Protein AF-A0A822G6Z0-F1 (afdb_monomer_lite)

pLDDT: mean 96.37, std 2.6, range [80.0, 98.38]

Sequence (63 aa):
MVSKGVEAVLTLIKSNWPDVVDIISISGNYCIDKKPSALNWIDGRGKSVVAEATISHEVLEQI

Organism: NCBI:txid392032

Radius of gyration: 21.76 Å; chains: 1; bounding box: 39×18×64 Å

InterPro domains:
  IPR002202 Hydroxymethylglutaryl-CoA reductase, class I/II [PF00368] (1-63)
  IPR002202 Hydroxymethylglutaryl-CoA reductase, class I/II [PS50065] (1-63)
  IPR002202 Hydroxymethylglutaryl-CoA reductase, class I/II [PTHR10572] (1-63)
  IPR009023 Hydroxymethylglutaryl-CoA reductase, class I/II, NAD/NADP-binding domain superfamily [G3DSA:3.30.70.420] (1-46)
  IPR009023 Hydroxymethylglutaryl-CoA reductase, class I/II, NAD/NADP-binding domain superfamily [SSF55035] (1-46)

Structure (mmCIF, N/CA/C/O backbone):
data_AF-A0A822G6Z0-F1
#
_entry.id   AF-A0A822G6Z0-F1
#
loop_
_atom_site.group_PDB
_atom_site.id
_atom_site.type_symbol
_atom_site.label_atom_id
_atom_site.label_alt_id
_atom_site.label_comp_id
_atom_site.label_asym_id
_atom_site.label_entity_id
_atom_site.label_seq_id
_atom_site.pdbx_PDB_ins_code
_atom_site.Cartn_x
_atom_site.Cartn_y
_atom_site.Cartn_z
_atom_site.occupancy
_atom_site.B_iso_or_equiv
_atom_site.auth_seq_id
_atom_site.auth_comp_id
_atom_site.auth_asym_id
_atom_site.auth_atom_id
_atom_site.pdbx_PDB_model_num
ATOM 1 N N . MET A 1 1 ? 12.126 -2.361 -0.458 1.00 89.94 1 MET A N 1
ATOM 2 C CA . MET A 1 1 ? 11.467 -3.539 -1.067 1.00 89.94 1 MET A CA 1
ATOM 3 C C . MET A 1 1 ? 10.618 -3.113 -2.263 1.00 89.94 1 MET A C 1
ATOM 5 O O . MET A 1 1 ? 11.083 -3.307 -3.374 1.00 89.94 1 MET A O 1
ATOM 9 N N . VAL A 1 2 ? 9.468 -2.449 -2.066 1.00 96.31 2 VAL A N 1
ATOM 10 C CA . VAL A 1 2 ? 8.567 -2.046 -3.170 1.00 96.31 2 VAL A CA 1
ATOM 11 C C . VAL A 1 2 ? 9.229 -1.072 -4.152 1.00 96.31 2 VAL A C 1
ATOM 13 O O . VAL A 1 2 ? 9.258 -1.360 -5.341 1.00 96.31 2 VAL A O 1
ATOM 16 N N . SER A 1 3 ? 9.857 0.012 -3.679 1.00 97.12 3 SER A N 1
ATOM 17 C CA . SER A 1 3 ? 10.503 0.992 -4.574 1.00 97.12 3 SER A CA 1
ATOM 18 C C . SER A 1 3 ? 11.612 0.386 -5.441 1.00 97.12 3 SER A C 1
ATOM 20 O O . SER A 1 3 ? 11.719 0.730 -6.608 1.00 97.12 3 SER A O 1
ATOM 22 N N . LYS A 1 4 ? 12.378 -0.572 -4.899 1.00 97.81 4 LYS A N 1
ATOM 23 C CA . LYS A 1 4 ? 13.421 -1.299 -5.644 1.00 97.81 4 LYS A CA 1
ATOM 24 C C . LYS A 1 4 ? 12.823 -2.183 -6.746 1.00 97.81 4 LYS A C 1
ATOM 26 O O . LYS A 1 4 ? 13.384 -2.282 -7.828 1.00 97.81 4 LYS A O 1
ATOM 31 N N . GLY A 1 5 ? 11.681 -2.821 -6.475 1.00 98.00 5 GLY A N 1
ATOM 32 C CA . GLY A 1 5 ? 10.944 -3.577 -7.490 1.00 98.00 5 GLY A CA 1
ATOM 33 C C . GLY A 1 5 ? 10.401 -2.671 -8.596 1.00 98.00 5 GLY A C 1
ATOM 34 O O . GLY A 1 5 ? 10.565 -2.979 -9.772 1.00 98.00 5 GLY A O 1
ATOM 35 N N . VAL A 1 6 ? 9.825 -1.522 -8.226 1.00 97.69 6 VAL A N 1
ATOM 36 C CA . VAL A 1 6 ? 9.331 -0.523 -9.187 1.00 97.69 6 VAL A CA 1
ATOM 37 C C . VAL A 1 6 ? 10.467 0.015 -10.057 1.00 97.69 6 VAL A C 1
ATOM 39 O O . VAL A 1 6 ? 10.305 0.089 -11.266 1.00 97.69 6 VAL A O 1
ATOM 42 N N . GLU A 1 7 ? 11.632 0.320 -9.486 1.00 97.62 7 GLU A N 1
ATOM 43 C CA . GLU A 1 7 ? 12.809 0.778 -10.239 1.00 97.62 7 GLU A CA 1
ATOM 44 C C . GLU A 1 7 ? 13.269 -0.239 -11.298 1.00 97.62 7 GLU A C 1
ATOM 46 O O . GLU A 1 7 ? 13.521 0.129 -12.448 1.00 97.62 7 GLU A O 1
ATOM 51 N N . ALA A 1 8 ? 13.297 -1.531 -10.954 1.00 97.38 8 ALA A N 1
ATOM 52 C CA . ALA A 1 8 ? 13.618 -2.591 -11.909 1.00 97.38 8 ALA A CA 1
ATOM 53 C C . ALA A 1 8 ? 12.586 -2.676 -13.052 1.00 97.38 8 ALA A C 1
ATOM 55 O O . ALA A 1 8 ? 12.960 -2.800 -14.218 1.00 97.38 8 ALA A O 1
ATOM 56 N N . VAL A 1 9 ? 11.291 -2.555 -12.736 1.00 97.38 9 VAL A N 1
ATOM 57 C CA . VAL A 1 9 ? 10.213 -2.561 -13.741 1.00 97.38 9 VAL A CA 1
ATOM 58 C C . VAL A 1 9 ? 10.275 -1.324 -14.635 1.00 97.38 9 VAL A C 1
ATOM 60 O O . VAL A 1 9 ? 10.159 -1.444 -15.851 1.00 97.38 9 VAL A O 1
ATOM 63 N N . LEU A 1 10 ? 10.500 -0.139 -14.067 1.00 97.00 10 LEU A N 1
ATOM 64 C CA . LEU A 1 10 ? 10.632 1.100 -14.834 1.00 97.00 10 LEU A CA 1
ATOM 65 C C . LEU A 1 10 ? 11.831 1.045 -15.788 1.00 97.00 10 LEU A C 1
ATOM 67 O O . LEU A 1 10 ? 11.717 1.496 -16.925 1.00 97.00 10 LEU A O 1
ATOM 71 N N . THR A 1 11 ? 12.940 0.430 -15.365 1.00 95.94 11 THR A N 1
ATOM 72 C CA . THR A 1 11 ? 14.108 0.190 -16.228 1.00 95.94 11 THR A CA 1
ATOM 73 C C . THR A 1 11 ? 13.740 -0.678 -17.435 1.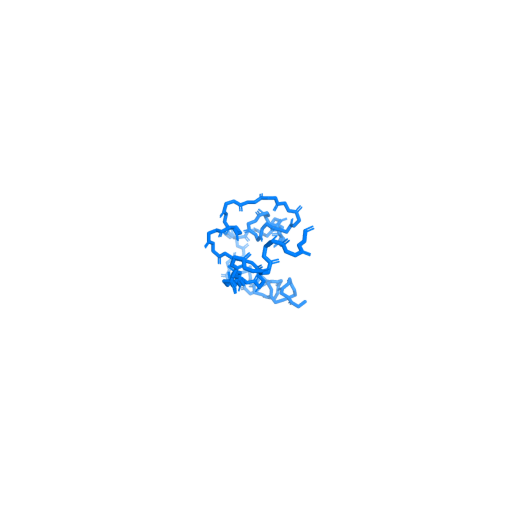00 95.94 11 THR A C 1
ATOM 75 O O . THR A 1 11 ? 14.080 -0.328 -18.563 1.00 95.94 11 THR A O 1
ATOM 78 N N . LEU A 1 12 ? 12.985 -1.763 -17.219 1.00 97.19 12 LEU A N 1
ATOM 79 C CA . LEU A 1 12 ? 12.492 -2.637 -18.291 1.00 97.19 12 LEU A CA 1
ATOM 80 C C . LEU A 1 12 ? 11.519 -1.913 -19.240 1.00 97.19 12 LEU A C 1
ATOM 82 O O . LEU A 1 12 ? 11.558 -2.103 -20.453 1.00 97.19 12 LEU A O 1
ATOM 86 N N . ILE A 1 13 ? 10.639 -1.067 -18.702 1.00 96.94 13 ILE A N 1
ATOM 87 C CA . ILE A 1 13 ? 9.714 -0.271 -19.519 1.00 96.94 13 ILE A CA 1
ATOM 88 C C . ILE A 1 13 ? 10.504 0.720 -20.385 1.00 96.94 13 ILE A C 1
ATOM 90 O O . ILE A 1 13 ? 10.290 0.775 -21.594 1.00 96.94 13 ILE A O 1
ATOM 94 N N . LYS A 1 14 ? 11.460 1.458 -19.806 1.00 96.62 14 LYS A N 1
ATOM 95 C CA . LYS A 1 14 ? 12.294 2.405 -20.560 1.00 96.62 14 LYS A CA 1
ATOM 96 C C . LYS A 1 14 ? 13.119 1.705 -21.640 1.00 96.62 14 LYS A C 1
ATOM 98 O O . LYS A 1 14 ? 13.254 2.261 -22.722 1.00 96.62 14 LYS A O 1
ATOM 103 N N . SER A 1 15 ? 13.629 0.494 -21.397 1.00 96.19 15 SER A N 1
ATOM 104 C CA . SER A 1 15 ? 14.375 -0.243 -22.428 1.00 96.19 15 SER A CA 1
ATOM 105 C C . SER A 1 15 ? 13.506 -0.678 -23.609 1.00 96.19 15 SER A C 1
ATOM 107 O O . SER A 1 15 ? 14.002 -0.744 -24.728 1.00 96.19 15 SER A O 1
ATOM 109 N N . ASN A 1 16 ? 12.222 -0.964 -23.375 1.00 97.44 16 ASN A N 1
ATOM 110 C CA . ASN A 1 16 ? 11.292 -1.380 -24.429 1.00 97.44 16 ASN A CA 1
ATOM 111 C C . ASN A 1 16 ? 10.725 -0.194 -25.228 1.00 97.44 16 ASN A C 1
ATOM 113 O O . ASN A 1 16 ? 10.387 -0.359 -26.398 1.00 97.44 16 ASN A O 1
ATOM 117 N N . TRP A 1 17 ? 10.629 0.991 -24.613 1.00 96.81 17 TRP A N 1
ATOM 118 C CA . TRP A 1 17 ? 10.099 2.211 -25.238 1.00 96.81 17 TRP A CA 1
ATOM 119 C C . TRP A 1 17 ? 10.977 3.440 -24.941 1.00 96.81 17 TRP A C 1
ATOM 121 O O . TRP A 1 17 ? 10.521 4.387 -24.287 1.00 96.81 17 TRP A O 1
ATOM 131 N N . PRO A 1 18 ? 12.236 3.447 -25.413 1.00 93.50 18 PRO A N 1
ATOM 132 C CA . PRO A 1 18 ? 13.233 4.443 -25.021 1.00 93.50 18 PRO A CA 1
ATOM 133 C C . PRO A 1 18 ? 12.869 5.871 -25.432 1.00 93.50 18 PRO A C 1
ATOM 135 O O . PRO A 1 18 ? 13.166 6.799 -24.682 1.00 93.50 18 PRO A O 1
ATOM 138 N N . ASP A 1 19 ? 12.169 6.047 -26.552 1.00 94.88 19 ASP A N 1
ATOM 139 C CA . ASP A 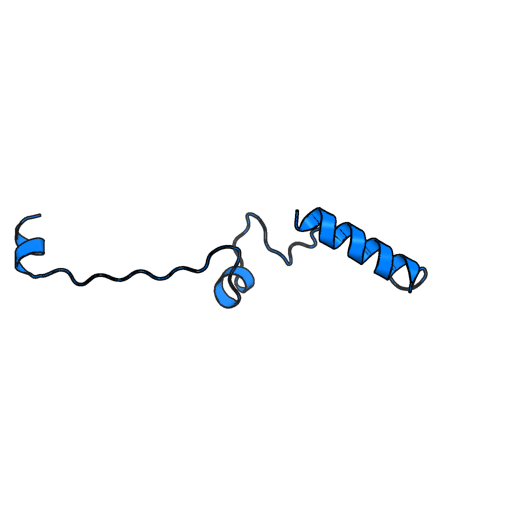1 19 ? 11.851 7.370 -27.110 1.00 94.88 19 ASP A CA 1
ATOM 140 C C . ASP A 1 19 ? 10.454 7.885 -26.723 1.00 94.88 19 ASP A C 1
ATOM 142 O O . ASP A 1 19 ? 10.082 9.002 -27.070 1.00 94.88 19 ASP A O 1
ATOM 146 N N . VAL A 1 20 ? 9.659 7.066 -26.024 1.00 93.75 20 VAL A N 1
ATOM 147 C CA . VAL A 1 20 ? 8.243 7.362 -25.727 1.00 93.75 20 VAL A CA 1
ATOM 148 C C . VAL A 1 20 ? 8.004 7.601 -24.237 1.00 93.75 20 VAL A C 1
ATOM 150 O O . VAL A 1 20 ? 7.105 8.352 -23.866 1.00 93.75 20 VAL A O 1
ATOM 153 N N . VAL A 1 21 ? 8.783 6.957 -23.366 1.00 93.94 21 VAL A N 1
ATOM 154 C CA . VAL A 1 21 ? 8.554 6.977 -21.916 1.00 93.94 21 VAL A CA 1
ATOM 155 C C . VAL A 1 21 ? 9.727 7.634 -21.217 1.00 93.94 21 VAL A C 1
ATOM 157 O O . VAL A 1 21 ? 10.825 7.108 -21.298 1.00 93.94 21 VAL A O 1
ATOM 160 N N . ASP A 1 22 ? 9.511 8.703 -20.453 1.00 94.25 22 ASP A N 1
ATOM 161 C CA . ASP A 1 22 ? 10.517 9.266 -19.544 1.00 94.25 22 ASP A CA 1
ATOM 162 C C . ASP A 1 22 ? 10.131 9.058 -18.078 1.00 94.25 22 ASP A C 1
ATOM 164 O O . ASP A 1 22 ? 8.981 9.239 -17.674 1.00 94.25 22 ASP A O 1
ATOM 168 N N . ILE A 1 23 ? 11.112 8.674 -17.259 1.00 94.81 23 ILE A N 1
ATOM 169 C CA . ILE A 1 23 ? 10.911 8.422 -15.830 1.00 94.81 23 ILE A CA 1
ATOM 170 C C . ILE A 1 23 ? 11.186 9.719 -15.068 1.00 94.81 23 ILE A C 1
ATOM 172 O O . ILE A 1 23 ? 12.335 10.090 -14.850 1.00 94.81 23 ILE A O 1
ATOM 176 N N . ILE A 1 24 ? 10.123 10.399 -14.640 1.00 95.56 24 ILE A N 1
ATOM 177 C CA . ILE A 1 24 ? 10.225 11.680 -13.918 1.00 95.56 24 ILE A CA 1
ATOM 178 C C . ILE A 1 24 ? 10.492 11.460 -12.421 1.00 95.56 24 ILE A C 1
ATOM 180 O O . ILE A 1 24 ? 11.280 12.168 -11.801 1.00 95.56 24 ILE A O 1
ATOM 184 N N . SER A 1 25 ? 9.808 10.490 -11.813 1.00 95.44 25 SER A N 1
ATOM 185 C CA . SER A 1 25 ? 9.941 10.163 -10.392 1.00 95.44 25 SER A CA 1
ATOM 186 C C . SER A 1 25 ? 9.447 8.747 -10.124 1.00 95.44 25 SER A C 1
ATOM 188 O O . SER A 1 25 ? 8.463 8.305 -10.713 1.00 95.44 25 SER A O 1
ATOM 190 N N . ILE A 1 26 ? 10.080 8.060 -9.172 1.00 95.88 26 ILE A N 1
ATOM 191 C CA . ILE A 1 26 ? 9.619 6.755 -8.670 1.00 95.88 26 ILE A CA 1
ATOM 192 C C . ILE A 1 26 ? 8.328 6.907 -7.843 1.00 95.88 26 ILE A C 1
ATOM 194 O O . ILE A 1 26 ? 7.514 5.990 -7.769 1.00 95.88 26 ILE A O 1
ATOM 198 N N . SER A 1 27 ? 8.117 8.071 -7.220 1.00 96.50 27 SER A N 1
ATOM 199 C CA . SER A 1 27 ? 6.927 8.375 -6.423 1.00 96.50 27 SER A CA 1
ATOM 200 C C . SER A 1 27 ? 6.258 9.644 -6.938 1.00 96.50 27 SER A C 1
ATOM 202 O O . SER A 1 27 ? 6.566 10.752 -6.501 1.00 96.50 27 SER A O 1
ATOM 204 N N . GLY A 1 28 ? 5.287 9.472 -7.833 1.00 96.62 28 GLY A N 1
ATOM 205 C CA . GLY A 1 28 ? 4.442 10.549 -8.361 1.00 96.62 28 GLY A CA 1
ATOM 206 C C . GLY A 1 28 ? 3.267 10.928 -7.456 1.00 96.62 28 GLY A C 1
ATOM 207 O O . GLY A 1 28 ? 2.241 11.370 -7.951 1.00 96.62 28 GLY A O 1
ATOM 208 N N . ASN A 1 29 ? 3.365 10.695 -6.142 1.00 96.31 29 ASN A N 1
ATOM 209 C CA . ASN A 1 29 ? 2.270 10.883 -5.179 1.00 96.31 29 ASN A CA 1
ATOM 210 C C . ASN A 1 29 ? 1.010 10.054 -5.462 1.00 96.31 29 ASN A C 1
ATOM 212 O O . ASN A 1 29 ? -0.039 10.386 -4.935 1.00 96.31 29 ASN A O 1
ATOM 216 N N . TYR A 1 30 ? 1.105 8.974 -6.235 1.00 96.94 30 TYR A N 1
ATOM 217 C CA . TYR A 1 30 ? -0.028 8.083 -6.505 1.00 96.94 30 TYR A CA 1
ATOM 218 C C . TYR A 1 30 ? -0.110 6.902 -5.529 1.00 96.94 30 TYR A C 1
ATOM 220 O O . TYR A 1 30 ? -1.180 6.381 -5.259 1.00 96.94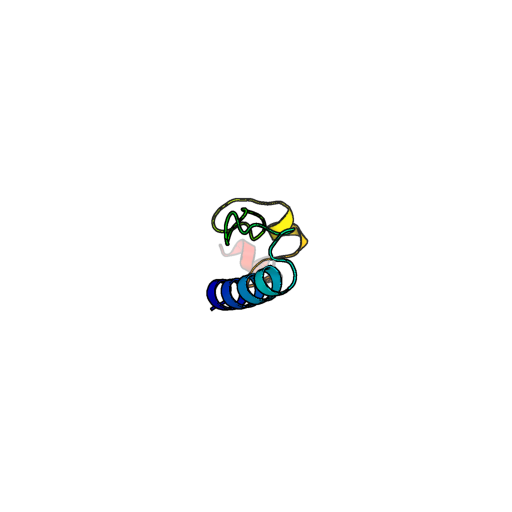 30 TYR A O 1
ATOM 228 N N . CYS A 1 31 ? 1.016 6.520 -4.922 1.00 94.81 31 CYS A N 1
ATOM 229 C CA . CYS A 1 31 ? 1.041 5.588 -3.790 1.00 94.81 31 CYS A CA 1
ATOM 230 C C . CYS A 1 31 ? 0.512 6.203 -2.482 1.00 94.81 31 CYS A C 1
ATOM 232 O O . CYS A 1 31 ? 0.370 5.488 -1.494 1.00 94.81 31 CYS A O 1
ATOM 234 N N . ILE A 1 32 ? 0.392 7.538 -2.470 1.00 97.31 32 ILE A N 1
ATOM 235 C CA . ILE A 1 32 ? 0.239 8.455 -1.338 1.00 97.31 32 ILE A CA 1
ATOM 236 C C . ILE A 1 32 ? 0.922 7.954 -0.058 1.00 97.31 32 ILE A C 1
ATOM 238 O O . ILE A 1 32 ? 0.291 7.457 0.874 1.00 97.31 32 ILE A O 1
ATOM 242 N N . ASP A 1 33 ? 2.242 8.125 0.006 1.00 97.88 33 ASP A N 1
ATOM 243 C CA . ASP A 1 33 ? 2.985 7.972 1.255 1.00 97.88 33 ASP A CA 1
ATOM 244 C C . ASP A 1 33 ? 2.928 9.259 2.087 1.00 97.88 33 ASP A C 1
ATOM 246 O O . ASP A 1 33 ? 3.163 10.353 1.566 1.00 97.88 33 ASP A O 1
ATOM 250 N N . LYS A 1 34 ? 2.634 9.116 3.386 1.00 96.81 34 LYS A N 1
ATOM 251 C CA . LYS A 1 34 ? 2.687 10.190 4.400 1.00 96.81 34 LYS A CA 1
ATOM 252 C C . LYS A 1 34 ? 1.827 11.430 4.097 1.00 96.81 34 LYS A C 1
ATOM 254 O O . LYS A 1 34 ? 2.112 12.513 4.598 1.00 96.81 34 LYS A O 1
ATOM 259 N N . LYS A 1 35 ? 0.773 11.276 3.292 1.00 97.69 35 LYS A N 1
ATOM 260 C CA . LYS A 1 35 ? -0.223 12.315 2.981 1.00 97.69 35 LYS A CA 1
ATOM 261 C C . LYS A 1 35 ? -1.638 11.722 3.043 1.00 97.69 35 LYS A C 1
ATOM 263 O O . LYS A 1 35 ? -1.790 10.530 2.771 1.00 97.69 35 LYS A O 1
ATOM 268 N N . PRO A 1 36 ? -2.668 12.508 3.399 1.00 97.19 36 PRO A N 1
ATOM 269 C CA . PRO A 1 36 ? -4.054 12.047 3.336 1.00 97.19 36 PRO A CA 1
ATOM 270 C C . PRO A 1 36 ? -4.497 11.867 1.875 1.00 97.19 36 PRO A C 1
ATOM 272 O O . PRO A 1 36 ? -4.105 12.650 1.010 1.00 97.19 36 PRO A O 1
ATOM 275 N N . SER A 1 37 ? -5.301 10.837 1.588 1.00 97.81 37 SER A N 1
ATOM 276 C CA . SER A 1 37 ? -5.839 10.593 0.243 1.00 97.81 37 SER A CA 1
ATOM 277 C C . SER A 1 37 ? -7.084 9.717 0.246 1.00 97.81 37 SER A C 1
ATOM 279 O O . SER A 1 37 ? -7.142 8.718 0.962 1.00 97.81 37 SER A O 1
ATOM 281 N N . ALA A 1 38 ? -8.029 10.060 -0.632 1.00 98.06 38 ALA A N 1
ATOM 282 C CA . ALA A 1 38 ? -9.200 9.242 -0.925 1.00 98.06 38 ALA A CA 1
ATOM 283 C C . ALA A 1 38 ? -8.824 7.863 -1.494 1.00 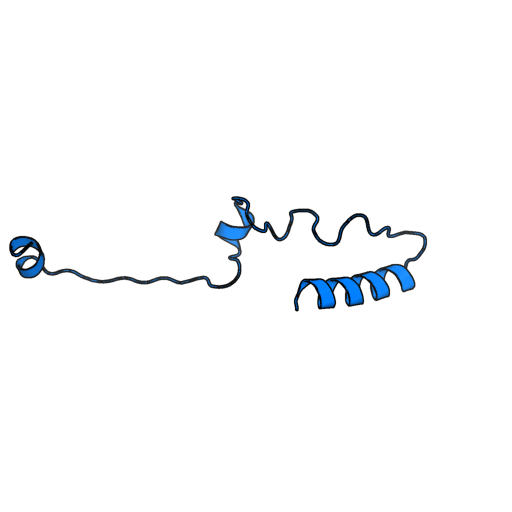98.06 38 ALA A C 1
ATOM 285 O O . ALA A 1 38 ? -9.466 6.880 -1.147 1.00 98.06 38 ALA A O 1
ATOM 286 N N . LEU A 1 39 ? -7.752 7.761 -2.290 1.00 97.75 39 LEU A N 1
ATOM 287 C CA . LEU A 1 39 ? -7.293 6.476 -2.835 1.00 97.75 39 LEU A CA 1
ATOM 288 C C . LEU A 1 39 ? -6.846 5.524 -1.720 1.00 97.75 39 LEU A C 1
ATOM 290 O O . LEU A 1 39 ? -7.272 4.379 -1.684 1.00 97.75 39 LEU A O 1
ATOM 294 N N . ASN A 1 40 ? -6.068 6.012 -0.745 1.00 98.25 40 ASN A N 1
ATOM 295 C CA . ASN A 1 40 ? -5.657 5.185 0.396 1.00 98.25 40 ASN A CA 1
ATOM 296 C C . ASN A 1 40 ? -6.850 4.730 1.251 1.00 98.25 40 ASN A C 1
ATOM 298 O O . ASN A 1 40 ? -6.770 3.680 1.882 1.00 98.25 40 ASN A O 1
ATOM 302 N N . TRP A 1 41 ? -7.917 5.534 1.311 1.00 98.00 41 TRP A N 1
ATOM 303 C CA . TRP A 1 41 ? -9.138 5.208 2.048 1.00 98.00 41 TRP A CA 1
ATOM 304 C C . TRP A 1 41 ? -9.979 4.148 1.331 1.00 98.00 41 TRP A C 1
ATOM 306 O O . TRP A 1 41 ? -10.448 3.213 1.970 1.00 98.00 41 TRP A O 1
ATOM 316 N N . ILE A 1 42 ? -10.149 4.290 0.015 1.00 98.19 42 ILE A N 1
ATOM 317 C CA . ILE A 1 42 ? -11.017 3.427 -0.795 1.00 98.19 42 ILE A CA 1
ATOM 318 C C . ILE A 1 42 ? -10.321 2.101 -1.128 1.00 98.19 42 ILE A C 1
ATOM 320 O O . ILE A 1 42 ? -10.889 1.040 -0.886 1.00 98.19 42 ILE A O 1
ATOM 324 N N . ASP A 1 43 ? -9.086 2.153 -1.632 1.00 97.81 43 ASP A N 1
ATOM 325 C CA . ASP A 1 43 ? -8.360 0.967 -2.113 1.00 97.81 43 ASP A CA 1
ATOM 326 C C . ASP A 1 43 ? -7.511 0.307 -1.012 1.00 97.81 43 ASP A C 1
ATOM 328 O O . ASP A 1 43 ? -7.033 -0.821 -1.158 1.00 97.81 43 ASP A O 1
ATOM 332 N N . GLY A 1 44 ? -7.324 1.001 0.114 1.00 97.56 44 GLY A N 1
ATOM 333 C CA . GLY A 1 44 ? -6.461 0.570 1.206 1.00 97.56 44 GLY A CA 1
ATOM 334 C C . GLY A 1 44 ? -4.966 0.742 0.909 1.00 97.56 44 GLY A C 1
ATOM 335 O O . GLY A 1 44 ? -4.512 0.859 -0.229 1.00 97.56 44 GLY A O 1
ATOM 336 N N . ARG A 1 45 ? -4.149 0.752 1.969 1.00 97.38 45 ARG A N 1
ATOM 337 C CA . ARG A 1 45 ? -2.683 0.816 1.861 1.00 97.38 45 ARG A CA 1
ATOM 338 C C . ARG A 1 45 ? -2.015 0.127 3.045 1.00 97.38 45 ARG A C 1
ATOM 340 O O . ARG A 1 45 ? -2.118 0.575 4.182 1.00 97.38 45 ARG A O 1
ATOM 347 N N . GLY A 1 46 ? -1.262 -0.939 2.780 1.00 96.62 46 GLY A N 1
ATOM 348 C CA . GLY A 1 46 ? -0.584 -1.705 3.826 1.00 96.62 46 GLY A CA 1
ATOM 349 C C . GLY A 1 46 ? -1.529 -2.682 4.525 1.00 96.62 46 GLY A C 1
ATOM 350 O O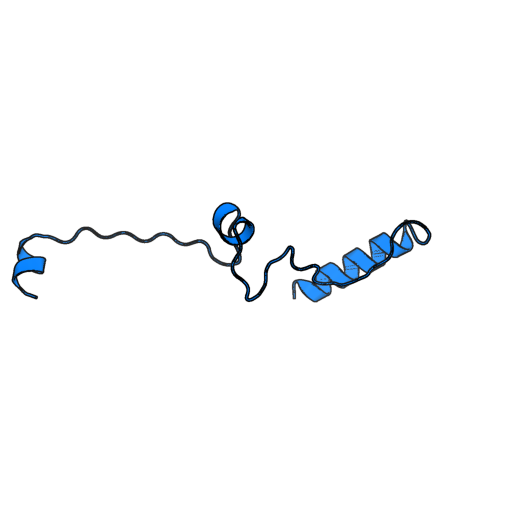 . GLY A 1 46 ? -1.745 -3.778 4.014 1.00 96.62 46 GLY A O 1
ATOM 351 N N . LYS A 1 47 ? -2.037 -2.328 5.710 1.00 97.56 47 LYS A N 1
ATOM 352 C CA . LYS A 1 47 ? -2.963 -3.171 6.482 1.00 97.56 47 LYS A CA 1
ATOM 353 C C . LYS A 1 47 ? -4.319 -2.480 6.576 1.00 97.56 47 LYS A C 1
ATOM 355 O O . LYS A 1 47 ? -4.422 -1.437 7.210 1.00 97.56 47 LYS A O 1
ATOM 360 N N . SER A 1 48 ? -5.335 -3.088 5.976 1.00 98.00 48 SER A N 1
ATOM 361 C CA . SER A 1 48 ? -6.737 -2.721 6.184 1.00 98.00 48 SER A CA 1
ATOM 362 C C . SER A 1 48 ? -7.309 -3.652 7.246 1.00 98.00 48 SER A C 1
ATOM 364 O O . SER A 1 48 ? -7.20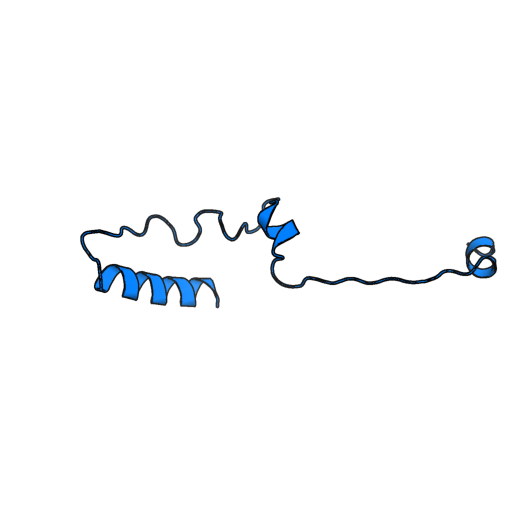8 -4.871 7.107 1.00 98.00 48 SER A O 1
ATOM 366 N N . VAL A 1 49 ? -7.833 -3.092 8.334 1.00 97.94 49 VAL A N 1
ATOM 367 C CA . VAL A 1 49 ? -8.272 -3.852 9.511 1.00 97.94 49 VAL A CA 1
ATOM 368 C C . VAL A 1 49 ? -9.609 -3.307 9.990 1.00 97.94 49 VAL A C 1
ATOM 370 O O . VAL A 1 49 ? -9.835 -2.099 9.959 1.00 97.94 49 VAL A O 1
ATOM 373 N N . VAL A 1 50 ? -10.469 -4.208 10.455 1.00 98.25 50 VAL A N 1
ATOM 374 C CA . VAL A 1 50 ? -11.731 -3.905 11.127 1.00 98.25 50 VAL A CA 1
ATOM 375 C C . VAL A 1 50 ? -11.760 -4.664 12.453 1.00 98.25 50 VAL A C 1
ATOM 377 O O . VAL A 1 50 ? -11.294 -5.802 12.523 1.00 98.25 50 VAL A O 1
ATOM 380 N N . ALA A 1 51 ? -12.251 -4.019 13.506 1.00 98.06 51 ALA A N 1
ATOM 381 C CA . ALA A 1 51 ? -12.446 -4.624 14.816 1.00 98.06 51 ALA A CA 1
ATOM 382 C C . ALA A 1 51 ? -13.727 -4.064 15.430 1.00 98.06 51 ALA A C 1
ATOM 384 O O . ALA A 1 51 ? -13.989 -2.864 15.339 1.00 98.06 51 ALA A O 1
ATOM 385 N N . GLU A 1 52 ? -14.503 -4.936 16.057 1.00 98.38 52 GLU A N 1
ATOM 386 C CA . GLU A 1 52 ? -15.757 -4.592 16.714 1.00 98.38 52 GLU A CA 1
ATOM 387 C C . GLU A 1 52 ? -15.865 -5.322 18.053 1.00 98.38 52 GLU A C 1
ATOM 389 O O . GLU A 1 52 ? -15.244 -6.366 18.263 1.00 98.38 52 GLU A O 1
ATOM 394 N N . ALA A 1 53 ? -16.636 -4.745 18.970 1.00 97.06 53 ALA A N 1
ATOM 395 C CA . ALA A 1 53 ? -16.943 -5.336 20.261 1.00 97.06 53 ALA A CA 1
ATOM 396 C C . ALA A 1 53 ? -18.345 -4.907 20.698 1.00 97.06 53 ALA A C 1
ATOM 398 O O . ALA A 1 53 ? -18.785 -3.793 20.410 1.00 97.06 53 ALA A O 1
ATOM 399 N N . THR A 1 54 ? -19.030 -5.782 21.430 1.00 97.31 54 THR A N 1
ATOM 400 C CA . THR A 1 54 ? -20.285 -5.454 22.111 1.00 97.31 54 THR A CA 1
ATOM 401 C C . THR A 1 54 ? -20.000 -5.273 23.594 1.00 97.31 54 THR A C 1
ATOM 403 O O . THR A 1 54 ? -19.428 -6.160 24.224 1.00 97.31 54 THR A O 1
ATOM 406 N N . ILE A 1 55 ? -20.391 -4.126 24.146 1.00 96.50 55 ILE A N 1
ATOM 407 C CA . ILE A 1 55 ? -20.244 -3.813 25.571 1.00 96.50 55 ILE A CA 1
ATOM 408 C C . ILE A 1 55 ? -21.617 -3.954 26.236 1.00 96.50 55 ILE A C 1
ATOM 410 O O . ILE A 1 55 ? -22.600 -3.419 25.719 1.00 96.50 55 ILE A O 1
ATOM 414 N N . SER A 1 56 ? -21.693 -4.684 27.353 1.00 97.19 56 SER A N 1
ATOM 415 C CA . SER A 1 56 ? -22.941 -4.842 28.108 1.00 97.19 56 SER A CA 1
ATOM 416 C C . SER A 1 56 ? -23.235 -3.620 28.984 1.00 97.19 56 SER A C 1
ATOM 418 O O . SER A 1 56 ? -22.331 -2.855 29.327 1.00 97.19 56 SER A O 1
ATOM 420 N N . HIS A 1 57 ? -24.503 -3.442 29.360 1.00 96.75 57 HIS A N 1
ATOM 421 C CA . HIS A 1 57 ? -24.934 -2.338 30.221 1.00 96.75 57 HIS A CA 1
ATOM 422 C C . HIS A 1 57 ? -24.219 -2.355 31.577 1.00 96.75 57 HIS A C 1
ATOM 424 O O . HIS A 1 57 ? -23.762 -1.323 32.051 1.00 96.75 57 HIS A O 1
ATOM 430 N N . GLU A 1 58 ? -24.048 -3.540 32.161 1.00 97.19 58 GLU A N 1
ATOM 431 C CA . GLU A 1 58 ? -23.415 -3.715 33.469 1.00 97.19 58 GLU A CA 1
ATOM 432 C C . GLU A 1 58 ? -21.942 -3.289 33.452 1.00 97.19 58 GLU A C 1
ATOM 434 O O . GLU A 1 58 ? -21.451 -2.744 34.435 1.00 97.19 58 GLU A O 1
ATOM 439 N N . VAL A 1 59 ? -21.235 -3.518 32.337 1.00 96.69 59 VAL A N 1
ATOM 440 C CA . VAL A 1 59 ? -19.851 -3.050 32.164 1.00 96.69 59 VAL A CA 1
ATOM 441 C C . VAL A 1 59 ? -19.804 -1.527 32.026 1.00 96.69 59 VAL A C 1
ATOM 443 O O . VAL A 1 59 ? -18.880 -0.909 32.544 1.00 96.69 59 VAL A O 1
ATOM 446 N N . LEU A 1 60 ? -20.793 -0.914 31.364 1.00 95.50 60 LEU A N 1
ATOM 447 C CA . LEU A 1 60 ? -20.878 0.545 31.233 1.00 95.50 60 LEU A CA 1
ATOM 448 C C . LEU A 1 60 ? -21.165 1.241 32.568 1.00 95.50 60 LEU A C 1
ATOM 450 O O . LEU A 1 60 ? -20.620 2.310 32.803 1.00 95.50 60 LEU A O 1
ATOM 454 N N . GLU A 1 61 ? -21.986 0.651 33.441 1.00 95.75 61 GLU A N 1
ATOM 455 C CA . GLU A 1 61 ? -22.312 1.230 34.757 1.00 95.75 61 GLU A CA 1
ATOM 456 C C . GLU A 1 61 ? -21.146 1.198 35.760 1.00 95.75 61 GLU A C 1
ATOM 458 O O . GLU A 1 61 ? -21.185 1.894 36.773 1.00 95.75 61 GLU A O 1
ATOM 463 N N . GLN A 1 62 ? -20.121 0.378 35.510 1.00 92.00 62 GLN A N 1
ATOM 464 C CA . GLN A 1 62 ? -18.977 0.188 36.411 1.00 92.00 62 GLN A CA 1
ATOM 465 C C . GLN A 1 62 ? -17.761 1.073 36.083 1.00 92.00 62 GLN A C 1
ATOM 467 O O . GLN A 1 62 ? -16.739 0.961 36.766 1.00 92.00 62 GLN A O 1
ATOM 472 N N . ILE A 1 63 ? -17.850 1.926 35.057 1.00 80.00 63 ILE A N 1
ATOM 473 C CA . ILE A 1 63 ? -16.790 2.845 34.600 1.00 80.00 63 ILE A CA 1
ATOM 474 C C . ILE A 1 63 ? -17.253 4.289 34.798 1.00 80.00 63 ILE A C 1
ATOM 476 O O . ILE A 1 63 ? -16.423 5.098 35.272 1.00 80.00 63 ILE A O 1
#

Foldseek 3Di:
DVLVVLVVVVVVVCVVPVPPDDDPDSCPCPLVDPDDDPCCVPVNHDDDDDDDDDDDPVNVVVD

Secondary structure (DSSP, 8-state):
-HHHHHHHHHHHHHHHSTTT-----S--SSS--SS--HHHHHT--S-------PPPHHHHHT-